Protein AF-A0A967VU27-F1 (afdb_monomer_lite)

Foldseek 3Di:
DEFEPVVCVVVVDDQQDWDWDQQPNDTAIDGHHYYDHDDPVDPADDDRDDDDPPRCVVGDDDDDDDDDDPDPVRLVVVQVVCCVVPVPDDRDDCVVVVVVVVVVVVVVVVVVVVVVVVVVVVVVVVVVVVCVVCVVVLVVVLVVCVVVPDDPVNSVVVVVVVVVVVVVVVVVVVVVVVVVD

pLDDT: mean 91.01, std 4.7, range [55.28, 97.62]

Secondary structure (DSSP, 8-state):
-EEEHHHHHHTTPPTT-EEEEEETTEEEEEE--EEE---TTSSS---SEEPPTTSSTTS----------SSHHHHHHHHHHHHHH-TT------HHHHHHHHHHHHHHHHHHHHHHHHHHHHHHHHHHHHHHHHHHHHHHHHHHHHHTT--HHHHHHHHHHHHHHHHHHHHHHHHHHHHH-

Structure (mmCIF, N/CA/C/O backbone):
data_AF-A0A967VU27-F1
#
_entry.id   AF-A0A967VU27-F1
#
loop_
_atom_site.group_PDB
_atom_site.id
_atom_site.type_symbol
_atom_site.label_atom_id
_atom_site.label_alt_id
_atom_site.label_comp_id
_atom_site.label_asym_id
_atom_site.label_entity_id
_atom_site.label_seq_id
_atom_site.pdbx_PDB_ins_code
_atom_site.Cartn_x
_atom_site.Cartn_y
_atom_site.Cartn_z
_atom_site.occupancy
_atom_site.B_iso_or_equiv
_atom_site.auth_seq_id
_atom_site.auth_comp_id
_atom_site.auth_asym_id
_atom_site.auth_atom_id
_atom_site.pdbx_PDB_model_num
ATOM 1 N N . VAL A 1 1 ? 17.271 15.990 -25.986 1.00 92.38 1 VAL A N 1
ATOM 2 C CA . VAL A 1 1 ? 16.684 14.846 -25.248 1.00 92.38 1 VAL A CA 1
ATOM 3 C C . VAL A 1 1 ? 15.693 15.366 -24.214 1.00 92.38 1 VAL A C 1
ATOM 5 O O . VAL A 1 1 ? 15.917 16.442 -23.669 1.00 92.38 1 VAL A O 1
ATOM 8 N N . SER A 1 2 ? 14.578 14.670 -23.999 1.00 94.06 2 SER A N 1
ATOM 9 C CA . SER A 1 2 ? 13.616 14.968 -22.932 1.00 94.06 2 SER A CA 1
ATOM 10 C C . SER A 1 2 ? 13.888 14.065 -21.730 1.00 94.06 2 SER A C 1
ATOM 12 O O . SER A 1 2 ? 13.889 12.841 -21.879 1.00 94.06 2 SER A O 1
ATOM 14 N N . ALA A 1 3 ? 14.126 14.662 -20.565 1.00 94.75 3 ALA A N 1
ATOM 15 C CA . ALA A 1 3 ? 14.483 13.968 -19.331 1.00 94.75 3 ALA A CA 1
ATOM 16 C C . ALA A 1 3 ? 13.286 13.845 -18.379 1.00 94.75 3 ALA A C 1
ATOM 18 O O . ALA A 1 3 ? 12.440 14.735 -18.317 1.00 94.75 3 ALA A O 1
ATOM 19 N N . ALA A 1 4 ? 13.196 12.734 -17.651 1.00 94.94 4 ALA A N 1
ATOM 20 C CA . ALA A 1 4 ? 12.254 12.582 -16.547 1.00 94.94 4 ALA A CA 1
ATOM 21 C C . ALA A 1 4 ? 12.680 13.462 -15.362 1.00 94.94 4 ALA A C 1
ATOM 23 O O . ALA A 1 4 ? 13.870 13.616 -15.098 1.00 94.94 4 ALA A O 1
ATOM 24 N N . LYS A 1 5 ? 11.716 14.027 -14.640 1.00 93.81 5 LYS A N 1
ATOM 25 C CA . LYS A 1 5 ? 11.982 14.922 -13.512 1.00 93.81 5 LYS A CA 1
ATOM 26 C C . LYS A 1 5 ? 12.838 14.260 -12.433 1.00 93.81 5 LYS A C 1
ATOM 28 O O . LYS A 1 5 ? 13.791 14.880 -11.982 1.00 93.81 5 LYS A O 1
ATOM 33 N N . GLU A 1 6 ? 12.571 12.997 -12.108 1.00 90.62 6 GLU A N 1
ATOM 34 C CA . GLU A 1 6 ? 13.319 12.243 -11.097 1.00 90.62 6 GLU A CA 1
ATOM 35 C C . GLU A 1 6 ? 14.814 12.170 -11.440 1.00 90.62 6 GLU A C 1
ATOM 37 O O . GLU A 1 6 ? 15.661 12.498 -10.616 1.00 90.62 6 GLU A O 1
ATOM 42 N N . ILE A 1 7 ? 15.152 11.829 -12.692 1.00 91.31 7 ILE A N 1
ATOM 43 C CA . ILE A 1 7 ? 16.560 11.737 -13.107 1.00 91.31 7 ILE A CA 1
ATOM 44 C C . ILE A 1 7 ? 17.212 13.120 -13.225 1.00 91.31 7 ILE A C 1
ATOM 46 O O . ILE A 1 7 ? 18.411 13.262 -12.995 1.00 91.31 7 ILE A O 1
ATOM 50 N N . SER A 1 8 ? 16.435 14.145 -13.584 1.00 92.75 8 SER A N 1
ATOM 51 C CA . SER A 1 8 ? 16.920 15.523 -13.623 1.00 92.75 8 SER A CA 1
ATOM 52 C C . SER A 1 8 ? 17.263 16.048 -12.232 1.00 92.75 8 SER A C 1
ATOM 54 O O . SER A 1 8 ? 18.278 16.720 -12.091 1.00 92.75 8 SER A O 1
ATOM 56 N N . GLU A 1 9 ? 16.466 15.728 -11.214 1.00 93.50 9 GLU A N 1
ATOM 57 C CA . GLU A 1 9 ? 16.734 16.117 -9.827 1.00 93.50 9 GLU A CA 1
ATOM 58 C C . GLU A 1 9 ? 17.950 15.368 -9.261 1.00 93.50 9 GLU A C 1
ATOM 60 O O . GLU A 1 9 ? 18.859 16.007 -8.731 1.00 93.50 9 GLU A O 1
ATOM 65 N N . ASP A 1 10 ? 18.037 14.050 -9.469 1.00 92.75 10 ASP A N 1
ATOM 66 C CA . ASP A 1 10 ? 19.160 13.228 -8.990 1.00 92.75 10 ASP A 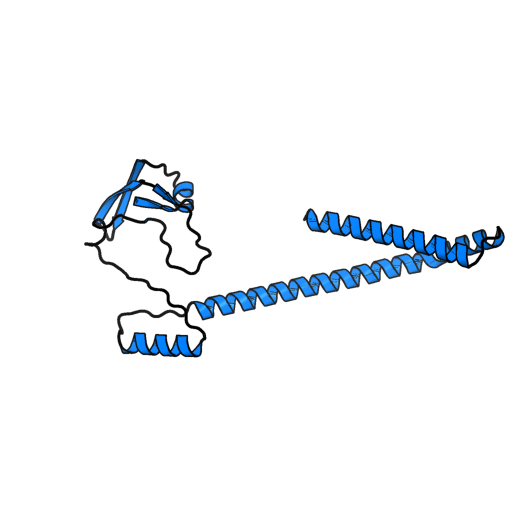CA 1
ATOM 67 C C . ASP A 1 10 ? 20.515 13.670 -9.570 1.00 92.75 10 ASP A C 1
ATOM 69 O O . ASP A 1 10 ? 21.541 13.663 -8.884 1.00 92.75 10 ASP A O 1
ATOM 73 N N . LEU A 1 11 ? 20.526 14.070 -10.845 1.00 91.94 11 LEU A N 1
ATOM 74 C CA . LEU A 1 11 ? 21.727 14.505 -11.560 1.00 91.94 11 LEU A CA 1
ATOM 75 C C . LEU A 1 11 ? 21.916 16.033 -11.567 1.00 91.94 11 LEU A C 1
ATOM 77 O O . LEU A 1 11 ? 22.884 16.510 -12.155 1.00 91.94 11 LEU A O 1
ATOM 81 N N . ASN A 1 12 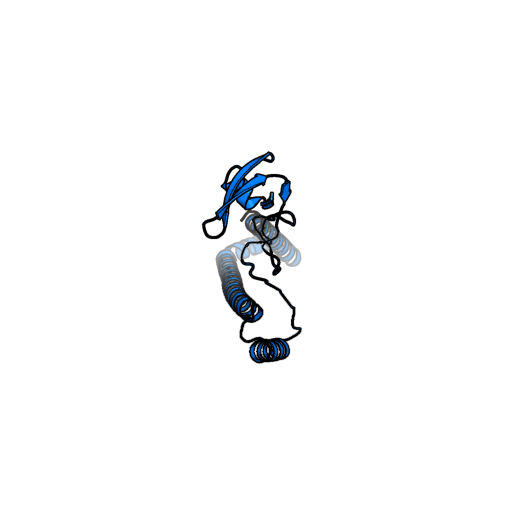? 21.031 16.794 -10.910 1.00 93.56 12 ASN A N 1
ATOM 82 C CA . ASN A 1 12 ? 21.001 18.265 -10.914 1.00 93.56 12 ASN A CA 1
ATOM 83 C C . ASN A 1 12 ? 21.042 18.885 -12.326 1.00 93.56 12 ASN A C 1
ATOM 85 O O . ASN A 1 12 ? 21.754 19.858 -12.569 1.00 93.56 12 ASN A O 1
ATOM 89 N N . LEU A 1 13 ? 20.283 18.312 -13.261 1.00 93.12 13 LEU A N 1
ATOM 90 C CA . LEU A 1 13 ? 20.251 18.732 -14.660 1.00 93.12 13 LEU A CA 1
ATOM 91 C C . LEU A 1 13 ? 19.297 19.902 -14.880 1.00 93.12 13 LEU A C 1
ATOM 93 O O . LEU A 1 13 ? 18.121 19.849 -14.510 1.00 93.12 13 LEU A O 1
ATOM 97 N N . ALA A 1 14 ? 19.783 20.913 -15.587 1.00 93.50 14 ALA A N 1
ATOM 98 C CA . ALA A 1 14 ? 18.994 22.012 -16.108 1.00 93.50 14 ALA A CA 1
ATOM 99 C C . ALA A 1 14 ? 18.702 21.839 -17.607 1.00 93.50 14 ALA A C 1
ATOM 101 O O . ALA A 1 14 ? 19.358 21.099 -18.344 1.00 93.50 14 ALA A O 1
ATOM 102 N N . ILE A 1 15 ? 17.687 22.560 -18.086 1.00 93.88 15 ILE A N 1
ATOM 103 C CA . ILE A 1 15 ? 17.437 22.684 -19.524 1.00 93.88 15 ILE A CA 1
ATOM 104 C C . ILE A 1 15 ? 18.621 23.428 -20.151 1.00 93.88 15 ILE A C 1
ATOM 106 O O . ILE A 1 15 ? 18.981 24.513 -19.700 1.00 93.88 15 ILE A O 1
ATOM 110 N N . GLY A 1 16 ? 19.185 22.863 -21.217 1.00 92.94 16 GLY A N 1
ATOM 111 C CA . GLY A 1 16 ? 20.372 23.379 -21.897 1.00 92.94 16 GLY A CA 1
ATOM 112 C C . GLY A 1 16 ? 21.668 22.645 -21.549 1.00 92.94 16 GLY A C 1
ATOM 113 O O . GLY A 1 16 ? 22.649 22.819 -22.270 1.00 92.94 16 GLY A O 1
ATOM 114 N N . ASP A 1 17 ? 21.668 21.787 -20.528 1.00 95.06 17 ASP A N 1
ATOM 115 C CA . ASP A 1 17 ? 22.850 21.001 -20.174 1.00 95.06 17 ASP A CA 1
ATOM 116 C C . ASP A 1 17 ? 23.175 19.958 -21.247 1.00 95.06 17 ASP A C 1
ATOM 118 O O . ASP A 1 17 ? 22.279 19.368 -21.865 1.00 95.06 17 ASP A O 1
ATOM 122 N N . SER A 1 18 ? 24.472 19.727 -21.464 1.00 93.56 18 SER A N 1
ATOM 123 C CA . SER A 1 18 ? 24.973 18.705 -22.383 1.00 93.56 18 SER A CA 1
ATOM 124 C C . SER A 1 18 ? 25.270 17.411 -21.636 1.00 93.56 18 SER A C 1
ATOM 126 O O . SER A 1 18 ? 25.915 17.416 -20.588 1.00 93.56 18 SER A O 1
ATOM 128 N N . LEU A 1 19 ? 24.814 16.298 -22.198 1.00 93.25 19 LEU A N 1
ATOM 129 C CA . LEU A 1 19 ? 25.021 14.953 -21.686 1.00 93.25 19 LEU A CA 1
ATOM 130 C C . LEU A 1 19 ? 25.616 14.076 -22.781 1.00 93.25 19 LEU A C 1
ATOM 132 O O . LEU A 1 19 ? 25.126 14.064 -23.911 1.00 93.25 19 LEU A O 1
ATOM 136 N N . THR A 1 20 ? 26.629 13.292 -22.429 1.00 93.75 20 THR A N 1
ATOM 137 C CA . THR A 1 20 ? 27.194 12.270 -23.312 1.00 93.75 20 THR A CA 1
ATOM 138 C C . THR A 1 20 ? 26.663 10.908 -22.891 1.00 93.75 20 THR A C 1
ATOM 140 O O . THR A 1 20 ? 26.904 10.450 -21.776 1.00 93.75 20 THR A O 1
ATOM 143 N N . PHE A 1 21 ? 25.932 10.258 -23.788 1.00 91.75 21 PHE A N 1
ATOM 144 C CA . PHE A 1 21 ? 25.400 8.916 -23.597 1.00 91.75 21 PHE A CA 1
ATOM 145 C C . PHE A 1 21 ? 26.328 7.905 -24.245 1.00 91.75 21 PHE A C 1
ATOM 147 O O . PHE A 1 21 ? 26.715 8.078 -25.394 1.00 91.75 21 PHE A O 1
ATOM 154 N N . ASP A 1 22 ? 26.641 6.828 -23.539 1.00 92.00 22 ASP A N 1
ATOM 155 C CA . ASP A 1 22 ? 27.278 5.669 -24.149 1.00 92.00 22 ASP A CA 1
ATOM 156 C C . ASP A 1 22 ? 26.191 4.722 -24.680 1.00 92.00 22 ASP A C 1
ATOM 158 O O . ASP A 1 22 ? 25.444 4.110 -23.910 1.00 92.00 22 ASP A O 1
ATOM 162 N N . VAL A 1 23 ? 26.073 4.627 -26.006 1.00 90.56 23 VAL A N 1
ATOM 163 C CA . VAL A 1 23 ? 25.143 3.721 -26.684 1.00 90.56 23 VAL A CA 1
ATOM 164 C C . VAL A 1 23 ? 25.943 2.577 -27.301 1.00 90.56 23 VAL A C 1
ATOM 166 O O . VAL A 1 23 ? 26.363 2.637 -28.454 1.00 90.56 23 VAL A O 1
ATOM 169 N N . GLN A 1 24 ? 26.154 1.519 -26.513 1.00 86.31 24 GLN A N 1
ATOM 170 C CA . GLN A 1 24 ? 26.926 0.328 -26.907 1.00 86.31 24 GLN A CA 1
ATOM 171 C C . GLN A 1 24 ? 28.353 0.636 -27.401 1.00 86.31 24 GLN A C 1
ATOM 173 O O . GLN A 1 24 ? 28.822 0.075 -28.390 1.00 86.31 24 GLN A O 1
ATOM 178 N N . GLY A 1 25 ? 29.052 1.530 -26.709 1.00 86.69 25 GLY A N 1
ATOM 179 C CA . GLY A 1 25 ? 30.415 1.968 -27.002 1.00 86.69 25 GLY A CA 1
ATOM 180 C C . GLY A 1 25 ? 30.497 3.179 -27.931 1.00 86.69 25 GLY A C 1
ATOM 181 O O . GLY A 1 25 ? 31.598 3.669 -28.184 1.00 86.69 25 GLY A O 1
ATOM 182 N N . VAL A 1 26 ? 29.367 3.672 -28.450 1.00 89.50 26 VAL A N 1
ATOM 183 C CA . VAL A 1 26 ? 29.319 4.878 -29.283 1.00 89.50 26 VAL A CA 1
ATOM 184 C C . VAL A 1 26 ? 28.862 6.061 -28.427 1.00 89.50 26 VAL A C 1
ATOM 186 O O . VAL A 1 26 ? 27.719 6.054 -27.959 1.00 89.50 26 VAL A O 1
ATOM 189 N N . PRO A 1 27 ? 29.709 7.088 -28.222 1.00 92.06 27 PRO A N 1
ATOM 190 C CA . PRO A 1 27 ? 29.303 8.287 -27.507 1.00 92.06 27 PRO A CA 1
ATOM 191 C C . PRO A 1 27 ? 28.316 9.100 -28.354 1.00 92.06 27 PRO A C 1
ATOM 193 O O . PRO A 1 27 ? 28.591 9.447 -29.503 1.00 92.06 27 PRO A O 1
ATOM 196 N N . VAL A 1 28 ? 27.169 9.426 -27.768 1.00 91.69 28 VAL A N 1
ATOM 197 C CA . VAL A 1 28 ? 26.112 10.250 -28.353 1.00 91.69 28 VAL A CA 1
ATOM 198 C C . VAL A 1 28 ? 25.918 11.467 -27.460 1.00 91.69 28 VAL A C 1
ATOM 200 O O . VAL A 1 28 ? 25.425 11.353 -26.339 1.00 91.69 28 VAL A O 1
ATOM 203 N N . GLU A 1 29 ? 26.303 12.642 -27.944 1.00 92.88 29 GLU A N 1
ATOM 204 C CA . GLU A 1 29 ? 26.036 13.896 -27.240 1.00 92.88 29 GLU A CA 1
ATOM 205 C C . GLU A 1 29 ? 24.591 14.347 -27.461 1.00 92.88 29 GLU A C 1
ATOM 207 O O . GLU A 1 29 ? 24.079 14.354 -28.583 1.00 92.88 29 GLU A O 1
ATOM 212 N N . ALA A 1 30 ? 23.919 14.744 -26.383 1.00 92.94 30 ALA A N 1
ATOM 213 C CA . ALA A 1 30 ? 22.584 15.308 -26.447 1.00 92.94 30 ALA A CA 1
ATOM 214 C C . ALA A 1 30 ? 22.377 16.399 -25.400 1.00 92.94 30 ALA A C 1
ATOM 216 O O . ALA A 1 30 ? 22.801 16.292 -24.254 1.00 92.94 30 ALA A O 1
ATOM 217 N N . ILE A 1 31 ? 21.637 17.428 -25.802 1.00 94.62 31 ILE A N 1
ATOM 218 C CA . ILE A 1 31 ? 21.283 18.560 -24.945 1.00 94.62 31 ILE A CA 1
ATOM 219 C C . ILE A 1 31 ? 19.912 18.315 -24.313 1.00 94.62 31 ILE A C 1
ATOM 221 O O . ILE A 1 31 ? 18.977 17.873 -25.000 1.00 94.62 31 ILE A O 1
ATOM 225 N N . VAL A 1 32 ? 19.767 18.605 -23.021 1.00 95.69 32 VAL A N 1
ATOM 226 C CA . VAL A 1 32 ? 18.487 18.543 -22.302 1.00 95.69 32 VAL A CA 1
ATOM 227 C C . VAL A 1 32 ? 17.561 19.637 -22.837 1.00 95.69 32 VAL A C 1
ATOM 229 O O . VAL A 1 32 ? 17.780 20.822 -22.615 1.00 95.69 32 VAL A O 1
ATOM 232 N N . GLY A 1 33 ? 16.525 19.242 -23.578 1.00 94.31 33 GLY A N 1
ATOM 233 C CA . GLY A 1 33 ? 15.585 20.170 -24.221 1.00 94.31 33 GLY A CA 1
ATOM 234 C C . GLY A 1 33 ? 14.284 20.365 -23.445 1.00 94.31 33 GLY A C 1
ATOM 235 O O . GLY A 1 33 ? 13.635 21.397 -23.577 1.00 94.31 33 GLY A O 1
ATOM 236 N N . SER A 1 34 ? 13.889 19.380 -22.639 1.00 94.94 34 SER A N 1
ATOM 237 C CA . SER A 1 34 ? 12.721 19.477 -21.766 1.00 94.94 34 SER A CA 1
ATOM 238 C C . SER A 1 34 ? 12.834 18.518 -20.589 1.00 94.94 34 SER A C 1
ATOM 240 O O . SER A 1 34 ? 13.465 17.464 -20.697 1.00 94.94 34 SER A O 1
ATOM 242 N N .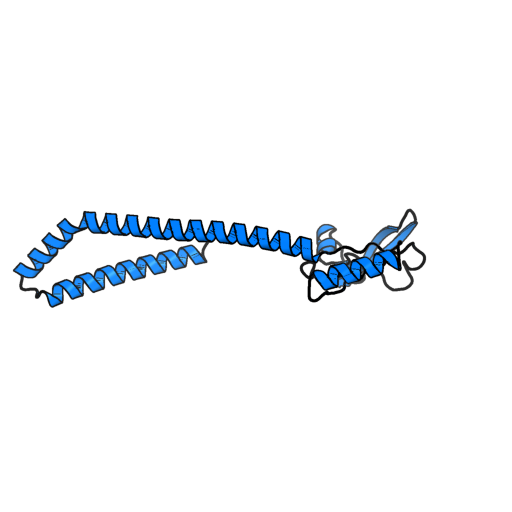 ILE A 1 35 ? 12.179 18.879 -19.489 1.00 95.06 35 ILE A N 1
ATOM 243 C CA . ILE A 1 35 ? 11.983 18.021 -18.321 1.00 95.06 35 ILE A CA 1
ATOM 244 C C . ILE A 1 35 ? 10.492 17.688 -18.250 1.00 95.06 35 ILE A C 1
ATOM 246 O O . ILE A 1 35 ? 9.652 18.577 -18.408 1.00 95.06 35 ILE A O 1
ATOM 250 N N . ARG A 1 36 ? 10.157 16.412 -18.057 1.00 94.19 36 ARG A N 1
ATOM 251 C CA . ARG A 1 36 ? 8.775 15.920 -17.969 1.00 94.19 36 ARG A CA 1
ATOM 252 C C . ARG A 1 36 ? 8.551 15.139 -16.685 1.00 94.19 36 ARG A C 1
ATOM 254 O O . ARG A 1 36 ? 9.424 14.400 -16.243 1.00 94.19 36 ARG A O 1
ATOM 261 N N . GLU A 1 37 ? 7.352 15.247 -16.136 1.00 92.12 37 GLU A N 1
ATOM 262 C CA . GLU A 1 37 ? 6.905 14.363 -15.062 1.00 92.12 37 GLU A CA 1
ATOM 263 C C . GLU A 1 37 ? 6.451 13.028 -15.653 1.00 92.12 37 GLU A C 1
ATOM 265 O O . GLU A 1 37 ? 5.787 12.984 -16.695 1.00 92.12 37 GLU A O 1
ATOM 270 N N . VAL A 1 38 ? 6.857 11.931 -15.017 1.00 90.62 38 VAL A N 1
ATOM 271 C CA . VAL A 1 38 ? 6.632 10.580 -15.526 1.00 90.62 38 VAL A CA 1
ATOM 272 C C . VAL A 1 38 ? 6.001 9.742 -14.436 1.00 90.62 38 VAL A C 1
ATOM 274 O O . VAL A 1 38 ? 6.602 9.462 -13.409 1.00 90.62 38 VAL A O 1
ATOM 277 N N . ASP A 1 39 ? 4.776 9.300 -14.683 1.00 87.06 39 ASP A N 1
ATOM 278 C CA . ASP A 1 39 ? 4.068 8.430 -13.757 1.00 87.06 39 ASP A CA 1
ATOM 279 C C . ASP A 1 39 ? 4.535 6.975 -13.936 1.00 87.06 39 ASP A C 1
ATOM 281 O O . ASP A 1 39 ? 4.007 6.224 -14.765 1.00 87.06 39 ASP A O 1
ATOM 285 N N . PHE A 1 40 ? 5.546 6.584 -13.157 1.00 80.94 40 PHE A N 1
ATOM 286 C CA . PHE A 1 40 ? 6.051 5.207 -13.091 1.00 80.94 40 PHE A CA 1
ATOM 287 C C . PHE A 1 40 ? 5.118 4.249 -12.334 1.00 80.94 40 PHE A C 1
ATOM 289 O O . PHE A 1 40 ? 5.372 3.045 -12.323 1.00 80.94 40 PHE A O 1
ATOM 296 N N . GLN A 1 41 ? 4.033 4.743 -11.726 1.00 81.62 41 GLN A N 1
ATOM 297 C CA . GLN A 1 41 ? 3.029 3.891 -11.083 1.00 81.62 41 GLN A CA 1
ATOM 298 C C . GLN A 1 41 ? 2.087 3.264 -12.117 1.00 81.62 41 GLN A C 1
ATOM 300 O O . GLN A 1 41 ? 1.489 2.213 -11.873 1.00 81.62 41 GLN A O 1
ATOM 305 N N . ARG A 1 42 ? 1.962 3.872 -13.303 1.00 83.06 42 ARG A N 1
ATOM 306 C CA . ARG A 1 42 ? 1.209 3.290 -14.417 1.00 83.06 42 ARG A CA 1
ATOM 307 C C . ARG A 1 42 ? 1.985 2.155 -15.063 1.00 83.06 42 ARG A C 1
ATOM 309 O O . ARG A 1 42 ? 3.124 2.318 -15.491 1.00 83.06 42 ARG A O 1
ATOM 316 N N . VAL A 1 43 ? 1.303 1.024 -15.239 1.00 76.81 43 VAL A N 1
ATOM 317 C CA . VAL A 1 43 ? 1.813 -0.150 -15.962 1.00 76.81 43 VAL A CA 1
ATOM 318 C C . VAL A 1 43 ? 1.777 0.113 -17.472 1.00 76.81 43 VAL A C 1
ATOM 320 O O . VAL A 1 43 ? 0.941 -0.409 -18.208 1.00 76.81 43 VAL A O 1
ATOM 323 N N . GLN A 1 44 ? 2.674 0.978 -17.929 1.00 81.31 44 GLN A N 1
ATOM 324 C CA . GLN A 1 44 ? 2.907 1.306 -19.330 1.00 81.31 44 GLN A CA 1
ATOM 325 C C . GLN A 1 44 ? 4.412 1.521 -19.554 1.00 81.31 44 GLN A C 1
ATOM 327 O O . GLN A 1 44 ? 5.119 1.870 -18.605 1.00 81.31 44 GLN A O 1
ATOM 332 N N . PRO A 1 45 ? 4.931 1.332 -20.780 1.00 82.94 45 PRO A N 1
ATOM 333 C CA . PRO A 1 45 ? 6.323 1.641 -21.072 1.00 82.94 45 PRO A CA 1
ATOM 334 C C . PRO A 1 45 ? 6.590 3.131 -20.852 1.00 82.94 45 PRO A C 1
ATOM 336 O O . PRO A 1 45 ? 6.053 3.982 -21.558 1.00 82.94 45 PRO A O 1
ATOM 339 N N . ASN A 1 46 ? 7.429 3.432 -19.870 1.00 87.69 46 ASN A N 1
ATOM 340 C CA . ASN A 1 46 ? 7.937 4.765 -19.600 1.00 87.69 46 ASN A CA 1
ATOM 341 C C . ASN A 1 46 ? 9.467 4.707 -19.676 1.00 87.69 46 ASN A C 1
ATOM 343 O O . ASN A 1 46 ? 10.082 3.744 -19.223 1.00 87.69 46 ASN A O 1
ATOM 347 N N . PHE A 1 47 ? 10.083 5.741 -20.238 1.00 89.06 47 PHE A N 1
ATOM 348 C CA . PHE A 1 47 ? 11.539 5.866 -20.333 1.00 89.06 47 PHE A CA 1
ATOM 349 C C . PHE A 1 47 ? 12.003 7.010 -19.432 1.00 89.06 47 PHE A C 1
ATOM 351 O O . PHE A 1 47 ? 11.208 7.905 -19.154 1.00 89.06 47 PHE A O 1
ATOM 358 N N . PHE A 1 48 ? 13.261 7.024 -18.985 1.00 90.44 48 PHE A N 1
ATOM 359 C CA . PHE A 1 48 ? 13.833 8.182 -18.276 1.00 90.44 48 PHE A CA 1
ATOM 360 C C . PHE A 1 48 ? 14.278 9.268 -19.257 1.00 90.44 48 PHE A C 1
ATOM 362 O O . PHE A 1 48 ? 13.941 10.434 -19.089 1.00 90.44 48 PHE A O 1
ATOM 369 N N . MET A 1 49 ? 14.940 8.872 -20.343 1.00 91.94 49 MET A N 1
ATOM 370 C CA . MET A 1 49 ? 15.403 9.772 -21.397 1.00 91.94 49 MET A CA 1
ATOM 371 C C . MET A 1 49 ? 14.699 9.437 -22.707 1.00 91.94 49 MET A C 1
ATOM 373 O O . MET A 1 49 ? 14.635 8.275 -23.100 1.00 91.94 49 MET A O 1
ATOM 377 N N . LEU A 1 50 ? 14.166 10.455 -23.380 1.00 93.00 50 LEU A N 1
ATOM 378 C CA . LEU A 1 50 ? 13.480 10.317 -24.661 1.00 93.00 50 LEU A CA 1
ATOM 379 C C . LEU A 1 50 ? 14.182 11.167 -25.722 1.00 93.00 50 LEU A C 1
ATOM 381 O O . LEU A 1 50 ? 14.283 12.392 -25.602 1.00 93.00 50 LEU A O 1
ATOM 385 N N . PHE A 1 51 ? 14.685 10.510 -26.759 1.00 93.31 51 PHE A N 1
ATOM 386 C CA . PHE A 1 51 ? 15.385 11.159 -27.861 1.00 93.31 51 PHE A CA 1
ATOM 387 C C . PHE A 1 51 ? 14.408 11.517 -28.985 1.00 93.31 51 PHE A C 1
ATOM 389 O O . PHE A 1 51 ? 13.420 10.808 -29.182 1.00 93.31 51 PHE A O 1
ATOM 396 N N . PRO A 1 52 ? 14.651 12.622 -29.713 1.00 91.25 52 PRO A N 1
ATOM 397 C CA . PRO A 1 52 ? 13.922 12.889 -30.943 1.00 91.25 52 PRO A CA 1
ATOM 398 C C . PRO A 1 52 ? 14.258 11.828 -31.995 1.00 91.25 52 PRO A C 1
ATOM 400 O O . PRO A 1 52 ? 15.305 11.179 -31.932 1.00 91.25 52 PRO A O 1
ATOM 403 N N . THR A 1 53 ? 13.378 11.687 -32.983 1.00 89.19 53 THR A N 1
ATOM 404 C CA . THR A 1 53 ? 13.602 10.771 -34.102 1.00 89.19 53 THR A CA 1
ATOM 405 C C . THR A 1 53 ? 14.842 11.169 -34.905 1.00 89.19 53 THR A C 1
ATOM 407 O O . THR A 1 53 ? 15.036 12.349 -35.196 1.00 89.19 53 THR A O 1
ATOM 410 N N . GLY A 1 54 ? 15.641 10.190 -35.306 1.00 86.94 54 GLY A N 1
ATOM 411 C CA . GLY A 1 54 ? 16.855 10.303 -36.117 1.00 86.94 54 GLY A CA 1
ATOM 412 C C . GLY A 1 54 ? 18.171 10.137 -35.346 1.00 86.94 54 GLY A C 1
ATOM 413 O O . GLY A 1 54 ? 19.222 10.075 -35.978 1.00 86.94 54 GLY A O 1
ATOM 414 N N . VAL A 1 55 ? 18.141 10.075 -34.009 1.00 88.38 55 VAL A N 1
ATOM 415 C CA . VAL A 1 55 ? 19.353 10.009 -33.168 1.00 88.38 55 VAL A CA 1
ATOM 416 C C . VAL A 1 55 ? 19.747 8.575 -32.805 1.00 88.38 55 VAL A C 1
ATOM 418 O O . VAL A 1 55 ? 20.931 8.250 -32.806 1.00 88.38 55 VAL A O 1
ATOM 421 N N . LEU A 1 56 ? 18.778 7.711 -32.489 1.00 89.12 56 LEU A N 1
ATOM 422 C CA . LEU A 1 56 ? 19.024 6.358 -31.957 1.00 89.12 56 LEU A CA 1
ATOM 423 C C . LEU A 1 56 ? 18.574 5.237 -32.906 1.00 89.12 56 LEU A C 1
ATOM 425 O O . LEU A 1 56 ? 18.722 4.060 -32.598 1.00 89.12 56 LEU A O 1
ATOM 429 N N . GLU A 1 57 ? 18.011 5.579 -34.057 1.00 89.62 57 GLU A N 1
ATOM 430 C CA . GLU A 1 57 ? 17.524 4.656 -35.083 1.00 89.62 57 GLU A CA 1
ATOM 431 C C . GLU A 1 57 ? 18.619 3.796 -35.716 1.00 89.62 57 GLU A C 1
ATOM 433 O O . GLU A 1 57 ? 18.341 2.633 -36.003 1.00 89.62 57 GLU A O 1
ATOM 438 N N . PRO A 1 58 ? 19.857 4.293 -35.910 1.00 86.88 58 PRO A N 1
ATOM 439 C CA . PRO A 1 58 ? 20.951 3.447 -36.378 1.00 86.88 58 PRO A CA 1
ATOM 440 C C . PRO A 1 58 ? 21.469 2.463 -35.316 1.00 86.88 58 PRO A C 1
ATOM 442 O O . PRO A 1 58 ? 22.165 1.510 -35.664 1.00 86.88 58 PRO A O 1
ATOM 445 N N . ALA A 1 59 ? 21.180 2.694 -34.030 1.00 87.94 59 ALA A N 1
ATOM 446 C CA . ALA A 1 59 ? 21.637 1.833 -32.944 1.00 87.94 59 ALA A CA 1
ATOM 447 C C . ALA A 1 59 ? 20.743 0.583 -32.812 1.00 87.94 59 ALA A C 1
ATOM 449 O O . ALA A 1 59 ? 19.566 0.633 -33.170 1.00 87.94 59 ALA A O 1
ATOM 450 N N . PRO A 1 60 ? 21.243 -0.546 -32.274 1.00 86.50 60 PRO A N 1
ATOM 451 C CA . PRO A 1 60 ? 20.407 -1.722 -32.044 1.00 86.50 60 PRO A CA 1
ATOM 452 C C . PRO A 1 60 ? 19.246 -1.410 -31.089 1.00 86.50 60 PRO A C 1
ATOM 454 O O . PRO A 1 60 ? 19.462 -0.923 -29.978 1.00 86.50 60 PRO A O 1
ATOM 457 N N . GLN A 1 61 ? 18.018 -1.714 -31.516 1.00 87.06 61 GLN A N 1
ATOM 458 C CA . GLN A 1 61 ? 16.794 -1.380 -30.783 1.00 87.06 61 GLN A CA 1
ATOM 459 C C . GLN A 1 61 ? 16.119 -2.624 -30.206 1.00 87.06 61 GLN A C 1
ATOM 461 O O . GLN A 1 61 ? 16.055 -3.674 -30.847 1.00 87.06 61 GLN A O 1
ATOM 466 N N . ILE A 1 62 ? 15.558 -2.479 -29.005 1.00 87.56 62 ILE A N 1
ATOM 467 C CA . ILE A 1 62 ? 14.650 -3.457 -28.402 1.00 87.56 62 ILE A CA 1
ATOM 468 C C . ILE A 1 62 ? 13.263 -2.827 -28.367 1.00 87.56 62 ILE A C 1
ATOM 470 O O . ILE A 1 62 ? 13.068 -1.770 -27.768 1.00 87.56 62 ILE A O 1
ATOM 474 N N . TYR A 1 63 ? 12.293 -3.486 -28.994 1.00 88.38 63 TYR A N 1
ATOM 475 C CA . TYR A 1 63 ? 10.902 -3.050 -28.958 1.00 88.38 63 TYR A CA 1
ATOM 476 C C . TYR A 1 63 ? 10.183 -3.707 -27.787 1.00 88.38 63 TYR A C 1
ATOM 478 O O . TYR A 1 63 ? 10.248 -4.922 -27.601 1.00 88.38 63 TYR A O 1
ATOM 486 N N . VAL A 1 64 ? 9.464 -2.896 -27.019 1.00 88.75 64 VAL A N 1
ATOM 487 C CA . VAL A 1 64 ? 8.628 -3.351 -25.909 1.00 88.75 64 VAL A CA 1
ATOM 488 C C . VAL A 1 64 ? 7.203 -2.907 -26.186 1.00 88.75 64 VAL A C 1
ATOM 490 O O . VAL A 1 64 ? 6.957 -1.753 -26.531 1.00 88.75 64 VAL A O 1
ATOM 493 N N . THR A 1 65 ? 6.259 -3.827 -26.032 1.00 88.56 65 THR A N 1
ATOM 494 C CA . THR A 1 65 ? 4.832 -3.534 -26.134 1.00 88.56 65 THR A CA 1
ATOM 495 C C . THR A 1 65 ? 4.104 -4.136 -24.949 1.00 88.56 65 THR A C 1
ATOM 497 O O . THR A 1 65 ? 4.498 -5.179 -24.426 1.00 88.56 65 THR A O 1
ATOM 500 N N . VAL A 1 66 ? 3.045 -3.464 -24.519 1.00 88.56 66 VAL A N 1
ATOM 501 C CA . VAL A 1 66 ? 2.179 -3.928 -23.440 1.00 88.56 66 VAL A CA 1
ATOM 502 C C . VAL A 1 66 ? 0.791 -4.105 -24.021 1.00 88.56 66 VAL A C 1
ATOM 504 O O . VAL A 1 66 ? 0.253 -3.213 -24.676 1.00 88.56 66 VAL A O 1
ATOM 507 N N . SER A 1 67 ? 0.204 -5.268 -23.770 1.00 87.94 67 SER A N 1
ATOM 508 C CA . SER A 1 67 ? -1.187 -5.547 -24.098 1.00 87.94 67 SER A CA 1
ATOM 509 C C . SER A 1 67 ? -1.921 -5.950 -22.830 1.00 87.94 67 SER A C 1
ATOM 511 O O . SER A 1 67 ? -1.337 -6.528 -21.914 1.00 87.94 67 SER A O 1
ATOM 513 N N . ARG A 1 68 ? -3.206 -5.616 -22.765 1.00 86.44 68 ARG A N 1
ATOM 514 C CA . ARG A 1 68 ? -4.068 -6.000 -21.654 1.00 86.44 68 ARG A CA 1
ATOM 515 C C . ARG A 1 68 ? -4.910 -7.189 -22.081 1.00 86.44 68 ARG A C 1
ATOM 517 O O . ARG A 1 68 ? -5.728 -7.063 -22.990 1.00 86.44 68 ARG A O 1
ATOM 524 N N . ALA A 1 69 ? -4.731 -8.309 -21.394 1.00 87.31 69 ALA A N 1
ATOM 525 C CA . ALA A 1 69 ? -5.629 -9.447 -21.492 1.00 87.31 69 ALA A CA 1
ATOM 526 C C . ALA A 1 69 ? -6.775 -9.295 -20.474 1.00 87.31 69 ALA A C 1
ATOM 528 O O . ALA A 1 69 ? -6.549 -8.794 -19.371 1.00 87.31 69 ALA A O 1
ATOM 529 N N . PRO A 1 70 ? -8.006 -9.709 -20.815 1.00 85.44 70 PRO A N 1
ATOM 530 C CA . PRO A 1 70 ? -9.145 -9.629 -19.901 1.00 85.44 70 PRO A CA 1
ATOM 531 C C . PRO A 1 70 ? -9.095 -10.686 -18.788 1.00 85.44 70 PRO A C 1
ATOM 533 O O . PRO A 1 70 ? -9.682 -10.481 -17.732 1.00 85.44 70 PRO A O 1
ATOM 536 N N . ASN A 1 71 ? -8.420 -11.817 -19.014 1.00 87.00 71 ASN A N 1
ATOM 537 C CA . ASN A 1 71 ? -8.252 -12.878 -18.026 1.00 87.00 71 ASN A CA 1
ATOM 538 C C . ASN A 1 71 ? -6.935 -13.649 -18.246 1.00 87.00 71 ASN A C 1
ATOM 540 O O . ASN A 1 71 ? -6.265 -13.505 -19.275 1.00 87.00 71 ASN A O 1
ATOM 544 N N . GLN A 1 72 ? -6.580 -14.480 -17.263 1.00 85.75 72 GLN A N 1
ATOM 545 C CA . GLN A 1 72 ? -5.327 -15.238 -17.241 1.00 85.75 72 GLN A CA 1
ATOM 546 C C . GLN A 1 72 ? -5.248 -16.314 -18.338 1.00 85.75 72 GLN A C 1
ATOM 548 O O . GLN A 1 72 ? -4.162 -16.592 -18.847 1.00 85.75 72 GLN A O 1
ATOM 553 N N . GLU A 1 73 ? -6.382 -16.902 -18.724 1.00 88.38 73 GLU A N 1
ATOM 554 C CA . GLU A 1 73 ? -6.462 -17.935 -19.767 1.00 88.38 73 GLU A CA 1
ATOM 555 C C . GLU A 1 73 ? -6.160 -17.361 -21.156 1.00 88.38 73 GLU A C 1
ATOM 557 O O . GLU A 1 73 ? -5.379 -17.930 -21.924 1.00 88.38 73 GLU A O 1
ATOM 562 N N . ILE A 1 74 ? -6.729 -16.193 -21.461 1.00 89.19 74 ILE A N 1
ATOM 563 C CA . ILE A 1 74 ? -6.471 -15.463 -22.702 1.00 89.19 74 ILE A CA 1
ATOM 564 C C . ILE A 1 74 ? -5.028 -14.957 -22.712 1.00 89.19 74 ILE A C 1
ATOM 566 O O . ILE A 1 74 ? -4.362 -15.103 -23.734 1.00 89.19 74 ILE A O 1
ATOM 570 N N . SER A 1 75 ? -4.514 -14.444 -21.584 1.00 89.12 75 SER A N 1
ATOM 571 C CA . SER A 1 75 ? -3.098 -14.057 -21.450 1.00 89.12 75 SER A CA 1
ATOM 572 C C . SER A 1 75 ? -2.165 -15.217 -21.818 1.00 89.12 75 SER A C 1
ATOM 574 O O . SER A 1 75 ? -1.311 -15.077 -22.694 1.00 89.12 75 SER A O 1
ATOM 576 N N . ALA A 1 76 ? -2.391 -16.399 -21.233 1.00 89.56 76 ALA A N 1
ATOM 577 C CA . ALA A 1 76 ? -1.589 -17.592 -21.497 1.00 89.56 76 ALA A CA 1
ATOM 578 C C . ALA A 1 76 ? -1.695 -18.063 -22.958 1.00 89.56 76 ALA A C 1
ATOM 580 O O . ALA A 1 76 ? -0.683 -18.399 -23.574 1.00 89.56 76 ALA A O 1
ATOM 581 N N . SER A 1 77 ? -2.901 -18.039 -23.533 1.00 90.88 77 SER A N 1
ATOM 582 C CA . SER A 1 77 ? -3.134 -18.426 -24.931 1.00 90.88 77 SER A CA 1
ATOM 583 C C . SER A 1 77 ? -2.417 -17.487 -25.908 1.00 90.88 77 SER A C 1
ATOM 585 O O . SER A 1 77 ? -1.784 -17.939 -26.863 1.00 90.88 77 SER A O 1
ATOM 587 N N . VAL A 1 78 ? -2.466 -16.175 -25.651 1.00 89.50 78 VAL A N 1
ATOM 588 C CA . VAL A 1 78 ? -1.752 -15.165 -26.445 1.00 89.50 78 VAL A CA 1
ATOM 589 C C . VAL A 1 78 ? -0.243 -15.336 -26.295 1.00 89.50 78 VAL A C 1
ATOM 591 O O . VAL A 1 78 ? 0.464 -15.353 -27.299 1.00 89.50 78 VAL A O 1
ATOM 594 N N . GLN A 1 79 ? 0.255 -15.522 -25.071 1.00 90.81 79 GLN A N 1
ATOM 595 C CA . GLN A 1 79 ? 1.674 -15.757 -24.807 1.00 90.81 79 GLN A CA 1
ATOM 596 C C . GLN A 1 79 ? 2.186 -16.980 -25.580 1.00 90.81 79 GLN A C 1
ATOM 598 O O . GLN A 1 79 ? 3.210 -16.901 -26.258 1.00 90.81 79 GLN A O 1
ATOM 603 N N . GLN A 1 80 ? 1.442 -18.089 -25.543 1.00 90.94 80 GLN A N 1
ATOM 604 C CA . GLN A 1 80 ? 1.778 -19.307 -26.274 1.00 90.94 80 GLN A CA 1
ATOM 605 C C . GLN A 1 80 ? 1.794 -19.076 -27.792 1.00 90.94 80 GLN A C 1
ATOM 607 O O . GLN A 1 80 ? 2.743 -19.489 -28.460 1.00 90.94 80 GLN A O 1
ATOM 612 N N . ALA A 1 81 ? 0.789 -18.385 -28.337 1.00 92.06 81 ALA A N 1
ATOM 613 C CA . ALA A 1 81 ? 0.722 -18.069 -29.762 1.00 92.06 81 ALA A CA 1
ATOM 614 C C . ALA A 1 81 ? 1.881 -17.163 -30.219 1.00 92.06 81 ALA A C 1
ATOM 616 O O . ALA A 1 81 ? 2.438 -17.372 -31.299 1.00 92.06 81 ALA A O 1
ATOM 617 N N . VAL A 1 82 ? 2.274 -16.184 -29.395 1.00 91.88 82 VAL A N 1
ATOM 618 C CA . VAL A 1 82 ? 3.402 -15.283 -29.677 1.00 91.88 82 VAL A CA 1
ATOM 619 C C . VAL A 1 82 ? 4.716 -16.053 -29.697 1.00 91.88 82 VAL A C 1
ATOM 621 O O . VAL A 1 82 ? 5.444 -15.945 -30.676 1.00 91.88 82 VAL A O 1
ATOM 624 N N . VAL A 1 83 ? 4.996 -16.873 -28.682 1.00 91.06 83 VAL A N 1
ATOM 625 C CA . VAL A 1 83 ? 6.251 -17.642 -28.607 1.00 91.06 83 VAL A CA 1
ATOM 626 C C . VAL A 1 83 ? 6.356 -18.665 -29.744 1.00 91.06 83 VAL A C 1
ATOM 628 O O . VAL A 1 83 ? 7.434 -18.845 -30.306 1.00 91.06 83 VAL A O 1
ATOM 631 N N . GLN A 1 84 ? 5.246 -19.305 -30.134 1.00 92.69 84 GLN A N 1
ATOM 632 C CA . GLN A 1 84 ? 5.235 -20.249 -31.260 1.00 92.69 84 GLN A CA 1
ATOM 633 C C . GLN A 1 84 ? 5.490 -19.568 -32.608 1.00 92.69 84 GLN A C 1
ATOM 635 O O . GLN A 1 84 ? 6.214 -20.106 -33.442 1.00 92.69 84 GLN A O 1
ATOM 640 N N . LYS A 1 85 ? 4.880 -18.399 -32.840 1.00 94.88 85 LYS A N 1
ATOM 641 C CA . LYS A 1 85 ? 4.984 -17.689 -34.122 1.00 94.88 85 LYS A CA 1
ATOM 642 C C . LYS A 1 85 ? 6.248 -16.833 -34.227 1.00 94.88 85 LYS A C 1
ATOM 644 O O . LYS A 1 85 ? 6.762 -16.647 -35.327 1.00 94.88 85 LYS A O 1
ATOM 649 N N . TYR A 1 86 ? 6.742 -16.331 -33.099 1.00 92.75 86 TYR A N 1
ATOM 650 C CA . TYR A 1 86 ? 7.892 -15.436 -32.996 1.00 92.75 86 TYR A CA 1
ATOM 651 C C . TYR A 1 86 ? 8.823 -15.884 -31.855 1.00 92.75 86 TYR A C 1
ATOM 653 O O . TYR A 1 86 ? 8.801 -15.305 -30.769 1.00 92.75 86 TYR A O 1
ATOM 661 N N . PRO A 1 87 ? 9.686 -16.891 -32.086 1.00 87.44 87 PRO A N 1
ATOM 662 C CA . PRO A 1 87 ? 10.590 -17.419 -31.057 1.00 87.44 87 PRO A CA 1
ATOM 663 C C . PRO A 1 87 ? 11.619 -16.403 -30.537 1.00 87.44 87 PRO A C 1
ATOM 665 O O . PRO A 1 87 ? 12.217 -16.601 -29.485 1.00 87.44 87 PRO A O 1
ATOM 668 N N . ASN A 1 88 ? 11.842 -15.316 -31.279 1.00 89.44 88 ASN A N 1
ATOM 669 C CA . ASN A 1 88 ? 12.716 -14.205 -30.909 1.00 89.44 88 ASN A CA 1
ATOM 670 C C . ASN A 1 88 ? 12.029 -13.146 -30.024 1.00 89.44 88 ASN A C 1
ATOM 672 O O . ASN A 1 88 ? 12.672 -12.168 -29.649 1.00 89.44 88 ASN A O 1
ATOM 676 N N . VAL A 1 89 ? 10.738 -13.304 -29.713 1.00 90.62 89 VAL A N 1
ATOM 677 C CA . VAL A 1 89 ? 9.976 -12.377 -28.870 1.00 90.62 89 VAL A CA 1
ATOM 678 C C . VAL A 1 89 ? 9.817 -12.969 -27.473 1.00 90.62 89 VAL A C 1
ATOM 680 O O . VAL A 1 89 ? 9.237 -14.038 -27.294 1.00 90.62 89 VAL A O 1
ATOM 683 N N . SER A 1 90 ? 10.299 -12.242 -26.464 1.00 89.19 90 SER A N 1
ATOM 684 C CA . SER A 1 90 ? 10.054 -12.581 -25.062 1.00 89.19 90 SER A CA 1
ATOM 685 C C . SER A 1 90 ? 8.679 -12.070 -24.643 1.00 89.19 90 SER A C 1
ATOM 687 O O . SER A 1 90 ? 8.429 -10.864 -24.646 1.00 89.19 90 SER A O 1
ATOM 689 N N . ALA A 1 91 ? 7.777 -12.984 -24.293 1.00 88.94 91 ALA A N 1
ATOM 690 C CA . ALA A 1 91 ? 6.450 -12.653 -23.794 1.00 88.94 91 ALA A CA 1
ATOM 691 C C . ALA A 1 91 ? 6.401 -12.884 -22.277 1.00 88.94 91 ALA A C 1
ATOM 693 O O . ALA A 1 91 ? 6.598 -14.009 -21.814 1.00 88.94 91 ALA A O 1
ATOM 694 N N . ILE A 1 92 ? 6.147 -11.821 -21.510 1.00 87.69 92 ILE A N 1
ATOM 695 C CA . ILE A 1 92 ? 6.172 -11.819 -20.040 1.00 87.69 92 ILE A CA 1
ATOM 696 C C . ILE A 1 92 ? 4.785 -11.446 -19.513 1.00 87.69 92 ILE A C 1
ATOM 698 O O . ILE A 1 92 ? 4.232 -10.414 -19.892 1.00 87.69 92 ILE A O 1
ATOM 702 N N . ASP A 1 93 ? 4.245 -12.268 -18.613 1.00 87.38 93 ASP A N 1
ATOM 703 C CA . ASP A 1 93 ? 2.980 -11.994 -17.932 1.00 87.38 93 ASP A CA 1
ATOM 704 C C . ASP A 1 93 ? 3.232 -11.223 -16.626 1.00 87.38 93 ASP A C 1
ATOM 706 O O . ASP A 1 93 ? 3.611 -11.790 -15.598 1.00 87.38 93 ASP A O 1
ATOM 710 N N . VAL A 1 94 ? 3.030 -9.906 -16.683 1.00 87.00 94 VAL A N 1
ATOM 711 C CA . VAL A 1 94 ? 3.187 -9.003 -15.533 1.00 87.00 94 VAL A CA 1
ATOM 712 C C . VAL A 1 94 ? 1.985 -9.087 -14.579 1.00 87.00 94 VAL A C 1
ATOM 714 O O . VAL A 1 94 ? 2.116 -8.772 -13.396 1.00 87.00 94 VAL A O 1
ATOM 717 N N . SER A 1 95 ? 0.823 -9.560 -15.042 1.00 85.62 95 SER A N 1
ATOM 718 C CA . SER A 1 95 ? -0.395 -9.648 -14.226 1.00 85.62 95 SER A CA 1
ATOM 719 C C . SER A 1 95 ? -0.229 -10.613 -13.055 1.00 85.62 95 SER A C 1
ATOM 721 O O . SER A 1 95 ? -0.668 -10.297 -11.952 1.00 85.62 95 SER A O 1
ATOM 723 N N . ARG A 1 96 ? 0.493 -11.724 -13.242 1.00 84.06 96 ARG A N 1
ATOM 724 C CA . ARG A 1 96 ? 0.796 -12.676 -12.154 1.00 84.06 96 ARG A CA 1
ATOM 725 C C . ARG A 1 96 ? 1.621 -12.065 -11.025 1.00 84.06 96 ARG A C 1
ATOM 727 O O . ARG A 1 96 ? 1.408 -12.370 -9.850 1.00 84.06 96 ARG A O 1
ATOM 734 N N . ILE A 1 97 ? 2.578 -11.210 -11.380 1.00 87.56 97 ILE A N 1
ATOM 735 C CA . ILE A 1 97 ? 3.426 -10.521 -10.402 1.00 87.56 97 ILE A CA 1
ATOM 736 C C . ILE A 1 97 ? 2.560 -9.558 -9.587 1.00 87.56 97 ILE A C 1
ATOM 738 O O . ILE A 1 97 ? 2.614 -9.573 -8.359 1.00 87.56 97 ILE A O 1
ATOM 742 N N . LEU A 1 98 ? 1.710 -8.779 -10.264 1.00 88.19 98 LEU A N 1
ATOM 743 C CA . LEU A 1 98 ? 0.787 -7.850 -9.611 1.00 88.19 98 LEU A CA 1
ATOM 744 C C . LEU A 1 98 ? -0.214 -8.570 -8.702 1.00 88.19 98 LEU A C 1
ATOM 746 O O . LEU A 1 98 ? -0.457 -8.117 -7.589 1.00 88.19 98 LEU A O 1
ATOM 750 N N . GLU A 1 99 ? -0.759 -9.707 -9.132 1.00 89.75 99 GLU A N 1
ATOM 751 C CA . GLU A 1 99 ? -1.666 -10.511 -8.310 1.00 89.75 99 GLU A CA 1
ATOM 752 C C . GLU A 1 99 ? -0.975 -11.020 -7.040 1.00 89.75 99 GLU A C 1
ATOM 754 O O . GLU A 1 99 ? -1.526 -10.916 -5.947 1.00 89.75 99 GLU A O 1
ATOM 759 N N . THR A 1 100 ? 0.267 -11.489 -7.161 1.00 91.56 100 THR A N 1
ATOM 760 C CA . THR A 1 100 ? 1.064 -11.935 -6.010 1.00 91.56 100 THR A CA 1
ATOM 761 C C . THR A 1 100 ? 1.318 -10.790 -5.025 1.00 91.56 100 THR A C 1
ATOM 763 O O . THR A 1 100 ? 1.195 -10.977 -3.813 1.00 91.56 100 THR A O 1
ATOM 766 N N . ILE A 1 101 ? 1.634 -9.593 -5.530 1.00 93.19 101 ILE A N 1
ATOM 767 C CA . ILE A 1 101 ? 1.814 -8.391 -4.703 1.00 93.19 101 ILE A CA 1
ATOM 768 C C . ILE A 1 101 ? 0.504 -8.026 -4.000 1.00 93.19 101 ILE A C 1
ATOM 770 O O . ILE A 1 101 ? 0.511 -7.808 -2.791 1.00 93.19 101 ILE A O 1
ATOM 774 N N . ASN A 1 102 ? -0.621 -8.017 -4.718 1.00 92.94 102 ASN A N 1
ATOM 775 C CA . ASN A 1 102 ? -1.931 -7.721 -4.138 1.00 92.94 102 ASN A CA 1
ATOM 776 C C . ASN A 1 102 ? -2.290 -8.716 -3.031 1.00 92.94 102 ASN A C 1
ATOM 778 O O . ASN A 1 102 ? -2.640 -8.299 -1.935 1.00 92.94 102 ASN A O 1
ATOM 782 N N . GLN A 1 103 ? -2.087 -10.017 -3.251 1.00 95.75 103 GLN A N 1
ATOM 783 C CA . GLN A 1 103 ? -2.316 -11.033 -2.219 1.00 95.75 103 GLN A CA 1
ATOM 784 C C . GLN A 1 103 ? -1.437 -10.824 -0.978 1.00 95.75 103 GLN A C 1
ATOM 786 O O . GLN A 1 103 ? -1.843 -11.141 0.142 1.00 95.75 103 GLN A O 1
ATOM 791 N N . PHE A 1 104 ? -0.211 -10.331 -1.154 1.00 96.38 104 PHE A N 1
ATOM 792 C CA . PHE A 1 104 ? 0.666 -10.001 -0.036 1.00 96.38 104 PHE A CA 1
ATOM 793 C C . PHE A 1 104 ? 0.167 -8.768 0.730 1.00 96.38 104 PHE A C 1
ATOM 795 O O . PHE A 1 104 ? 0.099 -8.806 1.960 1.00 96.38 104 PHE A O 1
ATOM 802 N N . ILE A 1 105 ? -0.247 -7.718 0.014 1.00 96.56 105 ILE A N 1
ATOM 803 C CA . ILE A 1 105 ? -0.865 -6.523 0.602 1.00 96.56 105 ILE A CA 1
ATOM 804 C C . ILE A 1 105 ? -2.139 -6.901 1.363 1.00 96.56 105 ILE A C 1
ATOM 806 O O . ILE A 1 105 ? -2.277 -6.514 2.519 1.00 96.56 105 ILE A O 1
ATOM 810 N N . ASP A 1 106 ? -3.010 -7.731 0.788 1.00 97.19 106 ASP A N 1
ATOM 811 C CA . ASP A 1 106 ? -4.251 -8.184 1.424 1.00 97.19 106 ASP A CA 1
ATOM 812 C C . ASP A 1 106 ? -3.984 -8.911 2.747 1.00 97.19 106 ASP A C 1
ATOM 814 O O . ASP A 1 106 ? -4.678 -8.692 3.742 1.00 97.19 106 ASP A O 1
ATOM 818 N N . LYS A 1 107 ? -2.938 -9.744 2.801 1.00 96.62 107 LYS A N 1
ATOM 819 C CA . LYS A 1 107 ? -2.522 -10.423 4.039 1.00 96.62 107 LYS A CA 1
ATOM 820 C C . LYS A 1 107 ? -2.036 -9.438 5.097 1.00 96.62 107 LYS A C 1
ATOM 822 O O . LYS A 1 107 ? -2.369 -9.602 6.272 1.00 96.62 107 LYS A O 1
ATOM 827 N N . ILE A 1 108 ? -1.272 -8.421 4.701 1.00 97.62 108 ILE A N 1
ATOM 828 C CA . ILE A 1 108 ? -0.832 -7.359 5.614 1.00 97.62 108 ILE A CA 1
ATOM 829 C C . ILE A 1 108 ? -2.043 -6.571 6.119 1.00 97.62 108 ILE A C 1
ATOM 831 O O . ILE A 1 108 ? -2.185 -6.383 7.326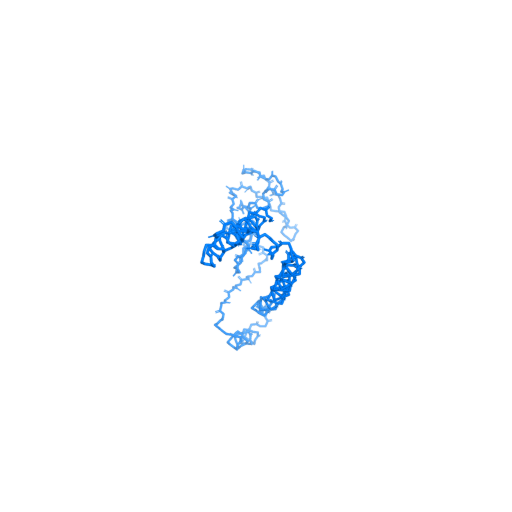 1.00 97.62 108 ILE A O 1
ATOM 835 N N . SER A 1 109 ? -2.945 -6.163 5.226 1.00 96.75 109 SER A N 1
ATOM 836 C CA . SER A 1 109 ? -4.175 -5.457 5.584 1.00 96.75 109 SER A CA 1
ATOM 837 C C . SER A 1 109 ? -5.029 -6.274 6.548 1.00 96.75 109 SER A C 1
ATOM 839 O O . SER A 1 109 ? -5.494 -5.733 7.549 1.00 96.75 109 SER A O 1
ATOM 841 N N . PHE A 1 110 ? -5.175 -7.578 6.311 1.00 97.31 110 PHE A N 1
ATOM 842 C CA . PHE A 1 110 ? -5.873 -8.477 7.224 1.00 97.31 110 PHE A CA 1
ATOM 843 C C . PHE A 1 110 ? -5.209 -8.522 8.606 1.00 97.31 110 PHE A C 1
ATOM 845 O O . PHE A 1 110 ? -5.892 -8.387 9.619 1.00 97.31 110 PHE A O 1
ATOM 852 N N . ALA A 1 111 ? -3.881 -8.658 8.669 1.00 97.56 111 ALA A N 1
ATOM 853 C CA . ALA A 1 111 ? -3.153 -8.674 9.936 1.00 97.56 111 ALA A CA 1
ATOM 854 C C . ALA A 1 111 ? -3.327 -7.358 10.714 1.00 97.56 111 ALA A C 1
ATOM 856 O O . ALA A 1 111 ? -3.597 -7.380 11.915 1.00 97.56 111 ALA A O 1
ATOM 857 N N . VAL A 1 112 ? -3.236 -6.211 10.035 1.00 97.00 112 VAL A N 1
ATOM 858 C CA . VAL A 1 112 ? -3.446 -4.888 10.644 1.00 97.00 112 VAL A CA 1
ATOM 859 C C . VAL A 1 112 ? -4.884 -4.725 11.136 1.00 97.00 112 VAL A C 1
ATOM 861 O O . VAL A 1 112 ? -5.090 -4.306 12.274 1.00 97.00 112 VAL A O 1
ATOM 864 N N . GLN A 1 113 ? -5.884 -5.109 10.338 1.00 96.38 113 GLN A N 1
ATOM 865 C CA . GLN A 1 113 ? -7.291 -5.077 10.751 1.00 96.38 113 GLN A CA 1
ATOM 866 C C . GLN A 1 113 ? -7.552 -5.985 11.956 1.00 96.38 113 GLN A C 1
ATOM 868 O O . GLN A 1 113 ? -8.269 -5.600 12.880 1.00 96.38 113 GLN A O 1
ATOM 873 N N . PHE A 1 114 ? -6.938 -7.167 11.983 1.00 97.50 114 PHE A N 1
ATOM 874 C CA . PHE A 1 114 ? -7.032 -8.085 13.110 1.00 97.50 114 PHE A CA 1
ATOM 875 C C . PHE A 1 114 ? -6.419 -7.488 14.385 1.00 97.50 114 PHE A C 1
ATOM 877 O O . PHE A 1 114 ? -7.048 -7.520 15.443 1.00 97.50 114 PHE A O 1
ATOM 884 N N . MET A 1 115 ? -5.233 -6.878 14.291 1.00 97.44 115 MET A N 1
ATOM 885 C CA . MET A 1 115 ? -4.606 -6.176 15.417 1.00 97.44 115 MET A CA 1
ATOM 886 C C . MET A 1 115 ? -5.445 -4.988 15.899 1.00 97.44 115 MET A C 1
ATOM 888 O O . MET A 1 115 ? -5.570 -4.774 17.107 1.00 97.44 115 MET A O 1
ATOM 892 N N . ALA A 1 116 ? -6.055 -4.237 14.981 1.00 94.75 116 ALA A N 1
ATOM 893 C CA . ALA A 1 116 ? -6.951 -3.137 15.317 1.00 94.75 116 ALA A CA 1
ATOM 894 C C . ALA A 1 116 ? -8.192 -3.640 16.070 1.00 94.75 116 ALA A C 1
ATOM 896 O O . ALA A 1 116 ? -8.510 -3.128 17.143 1.00 94.75 116 ALA A O 1
ATOM 897 N N . LEU A 1 117 ? -8.846 -4.695 15.572 1.00 97.12 117 LEU A N 1
ATOM 898 C CA . LEU A 1 117 ? -9.981 -5.330 16.246 1.00 97.12 117 LEU A CA 1
ATOM 899 C C . LEU A 1 117 ? -9.598 -5.826 17.646 1.00 97.12 117 LEU A C 1
ATOM 901 O O . LEU A 1 117 ? -10.312 -5.570 18.615 1.00 97.12 117 LEU A O 1
ATOM 905 N N . PHE A 1 118 ? -8.453 -6.497 17.767 1.00 97.25 118 PHE A N 1
ATOM 906 C CA . PHE A 1 118 ? -7.944 -6.978 19.048 1.00 97.25 118 PHE A CA 1
ATOM 907 C C . PHE A 1 118 ? -7.681 -5.829 20.033 1.00 97.25 118 PHE A C 1
ATOM 909 O O . PHE A 1 118 ? -8.029 -5.919 21.214 1.00 97.25 118 PHE A O 1
ATOM 916 N N . SER A 1 119 ? -7.128 -4.718 19.546 1.00 95.19 119 SER A N 1
ATOM 917 C CA . SER A 1 119 ? -6.885 -3.512 20.343 1.00 95.19 119 SER A CA 1
ATOM 918 C C . SER A 1 119 ? -8.191 -2.874 20.821 1.00 95.19 119 SER A C 1
ATOM 920 O O . SER A 1 119 ? -8.296 -2.502 21.989 1.00 95.19 119 SER A O 1
ATOM 922 N N . ILE A 1 120 ? -9.217 -2.820 19.964 1.00 93.94 120 ILE A N 1
ATOM 923 C CA . ILE A 1 120 ? -10.559 -2.343 20.332 1.00 93.94 120 ILE A CA 1
ATOM 924 C C . ILE A 1 120 ? -11.159 -3.225 21.431 1.00 93.94 120 ILE A C 1
ATOM 926 O O . ILE A 1 120 ? -11.617 -2.706 22.447 1.00 93.94 120 ILE A O 1
ATOM 930 N N . ILE A 1 121 ? -11.122 -4.553 21.270 1.00 97.25 121 ILE A N 1
ATOM 931 C CA . ILE A 1 121 ? -11.628 -5.498 22.278 1.00 97.25 121 ILE A CA 1
ATOM 932 C C . ILE A 1 121 ? -10.903 -5.296 23.611 1.00 97.25 121 ILE A C 1
ATOM 934 O O . ILE A 1 121 ? -11.541 -5.199 24.659 1.00 97.25 121 ILE A O 1
ATOM 938 N N . THR A 1 122 ? -9.578 -5.172 23.571 1.00 96.56 122 THR A N 1
ATOM 939 C CA . THR A 1 122 ? -8.762 -4.924 24.764 1.00 96.56 122 THR A CA 1
ATOM 940 C C . THR A 1 122 ? -9.157 -3.609 25.437 1.00 96.56 122 THR A C 1
ATOM 942 O O . THR A 1 122 ? -9.390 -3.582 26.645 1.00 96.56 122 THR A O 1
ATOM 945 N N . GLY A 1 123 ? -9.328 -2.533 24.664 1.00 93.12 123 GLY A N 1
ATOM 946 C CA . GLY A 1 123 ? -9.802 -1.242 25.164 1.00 93.12 123 GLY A CA 1
ATOM 947 C C . GLY A 1 123 ? -11.181 -1.322 25.827 1.00 93.12 123 GLY A C 1
ATOM 948 O O . GLY A 1 123 ? -11.377 -0.764 26.907 1.00 93.12 123 GLY A O 1
ATOM 949 N N . LEU A 1 124 ? -12.121 -2.073 25.242 1.00 92.88 124 LEU A N 1
ATOM 950 C CA . LEU A 1 124 ? -13.448 -2.299 25.826 1.00 92.88 124 LEU A CA 1
ATOM 951 C C . LEU A 1 124 ? -13.376 -3.074 27.148 1.00 92.88 124 LEU A C 1
ATOM 953 O O . LEU A 1 124 ? -14.068 -2.715 28.102 1.00 92.88 124 LEU A O 1
ATOM 957 N N . ILE A 1 125 ? -12.524 -4.100 27.235 1.00 96.31 125 ILE A N 1
ATOM 958 C CA . ILE A 1 125 ? -12.314 -4.872 28.470 1.00 96.31 125 ILE A CA 1
ATOM 959 C C . ILE A 1 125 ? -11.729 -3.978 29.571 1.00 96.31 125 ILE A C 1
ATOM 961 O O . ILE A 1 125 ? -12.196 -4.014 30.714 1.00 96.31 125 ILE A O 1
ATOM 965 N N . VAL A 1 126 ? -10.741 -3.144 29.236 1.00 94.12 126 VAL A N 1
ATOM 966 C CA . VAL A 1 126 ? -10.136 -2.185 30.173 1.00 94.12 126 VAL A CA 1
ATOM 967 C C . VAL A 1 126 ? -11.173 -1.167 30.658 1.00 94.12 126 VAL A C 1
ATOM 969 O O . VAL A 1 126 ? -11.291 -0.939 31.865 1.00 94.12 126 VAL A O 1
ATOM 972 N N . LEU A 1 127 ? -11.986 -0.611 29.753 1.00 90.44 127 LEU A N 1
ATOM 973 C CA . LEU A 1 127 ? -13.068 0.315 30.099 1.00 90.44 127 LEU A CA 1
ATOM 974 C C . LEU A 1 127 ? -14.095 -0.344 31.034 1.00 90.44 127 LEU A C 1
ATOM 976 O O . LEU A 1 127 ? -14.435 0.221 32.075 1.00 90.44 127 LEU A O 1
ATOM 980 N N . ALA A 1 128 ? -14.553 -1.556 30.705 1.00 90.69 128 ALA A N 1
ATOM 981 C CA . ALA A 1 128 ? -15.501 -2.306 31.527 1.00 90.69 128 ALA A CA 1
ATOM 982 C C . ALA A 1 128 ? -14.942 -2.588 32.932 1.00 90.69 128 ALA A C 1
ATOM 984 O O . ALA A 1 128 ? -15.651 -2.422 33.926 1.00 90.69 128 ALA A O 1
ATOM 985 N N . SER A 1 129 ? -13.658 -2.941 33.026 1.00 92.75 129 SER A N 1
ATOM 986 C CA . SER A 1 129 ? -12.970 -3.204 34.298 1.00 92.75 129 SER A CA 1
ATOM 987 C C . SER A 1 129 ? -12.861 -1.944 35.166 1.00 92.75 129 SER A C 1
ATOM 989 O O . SER A 1 129 ? -13.089 -1.985 36.380 1.00 92.75 129 SER A O 1
ATOM 991 N N . SER A 1 130 ? -12.586 -0.795 34.544 1.00 90.25 130 SER A N 1
ATOM 992 C CA . SER A 1 130 ? -12.559 0.511 35.214 1.00 90.25 130 SER A CA 1
ATOM 993 C C . SER A 1 130 ? -13.940 0.908 35.765 1.00 90.25 130 SER A C 1
ATOM 995 O O . SER A 1 130 ? -14.083 1.293 36.933 1.00 90.25 130 SER A O 1
ATOM 997 N N . VAL A 1 131 ? -15.004 0.722 34.974 1.00 88.00 131 VAL A N 1
ATOM 998 C CA . VAL A 1 131 ? -16.387 0.978 35.418 1.00 88.00 131 VAL A CA 1
ATOM 999 C C . VAL A 1 131 ? -16.801 0.022 36.541 1.00 88.00 131 VAL A C 1
ATOM 1001 O O . VAL A 1 131 ? -17.394 0.457 37.530 1.00 88.00 131 VAL A O 1
ATOM 1004 N N . ALA A 1 132 ? -16.451 -1.263 36.443 1.00 89.25 132 ALA A N 1
ATOM 1005 C CA . ALA A 1 132 ? -16.741 -2.246 37.486 1.00 89.25 132 ALA A CA 1
ATOM 1006 C C . ALA A 1 132 ? -16.095 -1.864 38.829 1.00 89.25 132 ALA A C 1
ATOM 1008 O O . ALA A 1 132 ? -16.742 -1.960 39.874 1.00 89.25 132 ALA A O 1
ATOM 1009 N N . THR A 1 133 ? -14.864 -1.349 38.794 1.00 90.62 133 THR A N 1
ATOM 1010 C CA . THR A 1 133 ? -14.127 -0.904 39.986 1.00 90.62 133 THR A CA 1
ATOM 1011 C C . THR A 1 133 ? -14.769 0.331 40.635 1.00 90.62 133 THR A C 1
ATOM 1013 O O . THR A 1 133 ? -14.869 0.415 41.858 1.00 90.62 133 THR A O 1
ATOM 1016 N N . SER A 1 134 ? -15.297 1.267 39.838 1.00 86.75 134 SER A N 1
ATOM 1017 C CA . SER A 1 134 ? -15.958 2.490 40.338 1.00 86.75 134 SER A CA 1
ATOM 1018 C C . SER A 1 134 ? -17.421 2.298 40.775 1.00 86.75 134 SER A C 1
ATOM 1020 O O . SER A 1 134 ? -18.032 3.212 41.339 1.00 86.75 134 SER A O 1
ATOM 1022 N N . ARG A 1 135 ? -17.998 1.101 40.589 1.00 87.56 135 ARG A N 1
ATOM 1023 C CA . ARG A 1 135 ? -19.411 0.803 40.883 1.00 87.56 135 ARG A CA 1
ATOM 1024 C C . ARG A 1 135 ? -19.815 1.136 42.320 1.00 87.56 135 ARG A C 1
ATOM 1026 O O . ARG A 1 135 ? -20.884 1.701 42.539 1.00 87.56 135 ARG A O 1
ATOM 1033 N N . PHE A 1 136 ? -18.994 0.773 43.305 1.00 86.94 136 PHE A N 1
ATOM 1034 C CA . PHE A 1 136 ? -19.338 0.967 44.719 1.00 86.94 136 PHE A CA 1
ATOM 1035 C C . PHE A 1 136 ? -19.446 2.453 45.087 1.00 86.94 136 PHE A C 1
ATOM 1037 O O . PHE A 1 136 ? -20.356 2.844 45.819 1.00 86.94 136 PHE A O 1
ATOM 1044 N N . GLN A 1 137 ? -18.570 3.284 44.518 1.00 86.06 137 GLN A N 1
ATOM 1045 C CA . GLN A 1 137 ? -18.589 4.732 44.702 1.00 86.06 137 GLN A CA 1
ATOM 1046 C C . GLN A 1 137 ? -19.868 5.345 44.112 1.00 86.06 137 GLN A C 1
ATOM 1048 O O . GLN A 1 137 ? -20.604 6.037 44.816 1.00 86.06 137 GLN A O 1
ATOM 1053 N N . ARG A 1 138 ? -20.217 4.974 42.872 1.00 88.25 138 ARG A N 1
ATOM 1054 C CA . ARG A 1 138 ? -21.434 5.462 42.195 1.00 88.25 138 ARG A CA 1
ATOM 1055 C C . ARG A 1 138 ? -22.729 5.035 42.886 1.00 88.25 138 ARG A C 1
ATOM 1057 O O . ARG A 1 138 ? -23.718 5.771 42.875 1.00 88.25 138 ARG A O 1
ATOM 1064 N N . ILE A 1 139 ? -22.742 3.860 43.523 1.00 88.19 139 ILE A N 1
ATOM 1065 C CA . ILE A 1 139 ? -23.882 3.415 44.339 1.00 88.19 139 ILE A CA 1
ATOM 1066 C C . ILE A 1 139 ? -24.046 4.306 45.571 1.00 88.19 139 ILE A C 1
ATOM 1068 O O . ILE A 1 139 ? -25.168 4.722 45.855 1.00 88.19 139 ILE A O 1
ATOM 1072 N N . LYS A 1 140 ? -22.960 4.634 46.284 1.00 90.94 140 LYS A N 1
ATOM 1073 C CA . LYS A 1 140 ? -23.021 5.537 47.445 1.00 90.94 140 LYS A CA 1
ATOM 1074 C C . LYS A 1 140 ? -23.553 6.919 47.063 1.00 90.94 140 LYS A C 1
ATOM 1076 O O . LYS A 1 140 ? -24.444 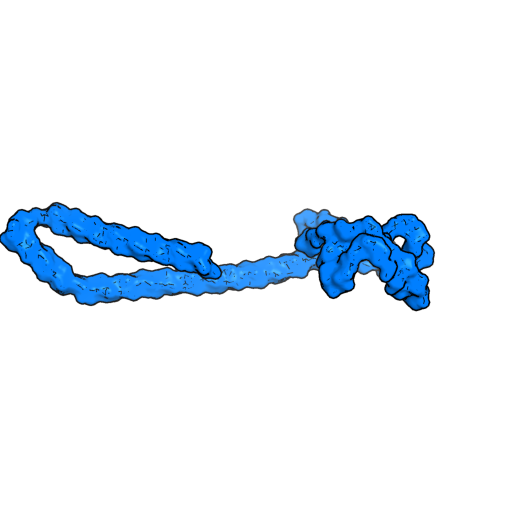7.427 47.737 1.00 90.94 140 LYS A O 1
ATOM 1081 N N . GLU A 1 141 ? -23.068 7.484 45.961 1.00 89.94 141 GLU A N 1
ATOM 1082 C CA . GLU A 1 141 ? -23.549 8.765 45.422 1.00 89.94 141 GLU A CA 1
ATOM 1083 C C . GLU A 1 141 ? -25.038 8.705 45.064 1.00 89.94 141 GLU A C 1
ATOM 1085 O O . GLU A 1 141 ? -25.813 9.576 45.455 1.00 89.94 141 GLU A O 1
ATOM 1090 N N . SER A 1 142 ? -25.470 7.624 44.406 1.00 91.00 142 SER A N 1
ATOM 1091 C CA . SER A 1 142 ? -26.880 7.413 44.062 1.00 91.00 142 SER A CA 1
ATOM 1092 C C . SER A 1 142 ? -27.778 7.307 45.301 1.00 91.00 142 SER A C 1
ATOM 1094 O O . SER A 1 142 ? -28.904 7.804 45.285 1.00 91.00 142 SER A O 1
ATOM 1096 N N . VAL A 1 143 ? -27.303 6.671 46.381 1.00 91.88 143 VAL A N 1
ATOM 1097 C CA . VAL A 1 143 ? -28.032 6.581 47.658 1.00 91.88 143 VAL A CA 1
ATOM 1098 C C . VAL A 1 143 ? -28.128 7.951 48.324 1.00 91.88 143 VAL A C 1
ATOM 1100 O O . VAL A 1 143 ? -29.220 8.331 48.733 1.00 91.88 143 VAL A O 1
ATOM 1103 N N . LEU A 1 144 ? -27.036 8.721 48.375 1.00 93.00 144 LEU A N 1
ATOM 1104 C CA . LEU A 1 144 ? -27.041 10.084 48.921 1.00 93.00 144 LEU A CA 1
ATOM 1105 C C . LEU A 1 144 ? -28.025 10.995 48.174 1.00 93.00 144 LEU A C 1
ATOM 1107 O O . LEU A 1 144 ? -28.849 11.646 48.814 1.00 93.00 144 LEU A O 1
ATOM 1111 N N . LEU A 1 145 ? -28.002 10.976 46.835 1.00 92.31 145 LEU A N 1
ATOM 1112 C CA . LEU A 1 145 ? -28.947 11.721 45.994 1.00 92.31 145 LEU A CA 1
ATOM 1113 C C . LEU A 1 145 ? -30.401 11.320 46.278 1.00 92.31 145 LEU A C 1
ATOM 1115 O O . LEU A 1 145 ? -31.293 12.165 46.325 1.00 92.31 145 LEU A O 1
ATOM 1119 N N . ARG A 1 146 ? -30.651 10.029 46.508 1.00 92.06 146 ARG A N 1
ATOM 1120 C CA . ARG A 1 146 ? -31.989 9.523 46.823 1.00 92.06 146 ARG A CA 1
ATOM 1121 C C . ARG A 1 146 ? -32.463 9.943 48.218 1.00 92.06 146 ARG A C 1
ATOM 1123 O O . ARG A 1 146 ? -33.650 10.207 48.382 1.00 92.06 146 ARG A O 1
ATOM 1130 N N . THR A 1 147 ? -31.558 10.062 49.191 1.00 92.69 147 THR A N 1
ATOM 1131 C CA . THR A 1 147 ? -31.868 10.560 50.543 1.00 92.69 147 THR A CA 1
ATOM 1132 C C . THR A 1 147 ? -32.274 12.035 50.536 1.00 92.69 147 THR A C 1
ATOM 1134 O O . THR A 1 147 ? -33.173 12.416 51.278 1.00 92.69 147 THR A O 1
ATOM 1137 N N . ILE A 1 148 ? -31.683 12.857 49.662 1.00 92.62 148 ILE A N 1
ATOM 1138 C CA . ILE A 1 148 ? -32.061 14.274 49.496 1.00 92.62 148 ILE A CA 1
ATOM 1139 C C . ILE A 1 148 ? -33.257 14.486 48.545 1.00 92.62 148 ILE A C 1
ATOM 1141 O O . ILE A 1 148 ? -33.560 15.618 48.178 1.00 92.62 148 ILE A O 1
ATOM 1145 N N . GLY A 1 149 ? -33.952 13.412 48.151 1.00 93.12 149 GLY A N 1
ATOM 1146 C CA . GLY A 1 149 ? -35.216 13.477 47.410 1.00 93.12 149 GLY A CA 1
ATOM 1147 C C . GLY A 1 149 ? -35.119 13.289 45.892 1.00 93.12 149 GLY A C 1
ATOM 1148 O O . GLY A 1 149 ? -36.127 13.452 45.204 1.00 93.12 149 GLY A O 1
ATOM 1149 N N . ALA A 1 150 ? -33.958 12.922 45.337 1.00 93.44 150 ALA A N 1
ATOM 1150 C CA . ALA A 1 150 ? -33.849 12.662 43.902 1.00 93.44 150 ALA A CA 1
ATOM 1151 C C . ALA A 1 150 ? -34.650 11.415 43.485 1.00 93.44 150 ALA A C 1
ATOM 1153 O O . ALA A 1 150 ? -34.534 10.329 44.063 1.00 93.44 150 ALA A O 1
ATOM 1154 N N . SER A 1 151 ? -35.440 11.552 42.421 1.00 93.44 151 SER A N 1
ATOM 1155 C CA . SER A 1 151 ? -36.199 10.449 41.829 1.00 93.44 151 SER A CA 1
ATOM 1156 C C . SER A 1 151 ? -35.297 9.483 41.046 1.00 93.44 151 SER A C 1
ATOM 1158 O O . SER A 1 151 ? -34.255 9.857 40.507 1.00 93.44 151 SER A O 1
ATOM 1160 N N . LYS A 1 152 ? -35.736 8.224 40.885 1.00 91.25 152 LYS A N 1
ATOM 1161 C CA . LYS A 1 152 ? -35.024 7.210 40.077 1.00 91.25 152 LYS A CA 1
ATOM 1162 C C . LYS A 1 152 ? -34.745 7.693 38.644 1.00 91.25 152 LYS A C 1
ATOM 1164 O O . LYS A 1 152 ? -33.685 7.400 38.100 1.00 91.25 152 LYS A O 1
ATOM 1169 N N . LYS A 1 153 ? -35.686 8.437 38.046 1.00 93.44 153 LYS A N 1
ATOM 1170 C CA . LYS A 1 153 ? -35.553 8.982 36.687 1.00 93.44 153 LYS A CA 1
ATOM 1171 C C . LYS A 1 153 ? -34.445 10.036 36.611 1.00 93.44 153 LYS A C 1
ATOM 1173 O O . LYS A 1 153 ? -33.646 9.982 35.685 1.00 93.44 153 LYS A O 1
ATOM 1178 N N . GLN A 1 154 ? -34.357 10.926 37.604 1.00 92.25 154 GLN A N 1
ATOM 1179 C CA . GLN A 1 154 ? -33.286 11.928 37.684 1.00 92.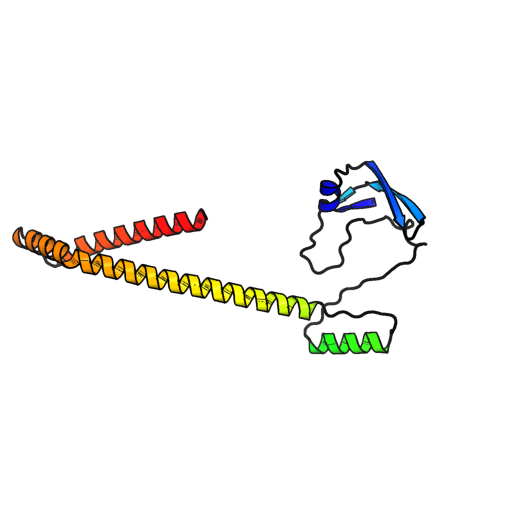25 154 GLN A CA 1
ATOM 1180 C C . GLN A 1 154 ? -31.909 11.273 37.826 1.00 92.25 154 GLN A C 1
ATOM 1182 O O . GLN A 1 154 ? -30.990 11.651 37.110 1.00 92.25 154 GLN A O 1
ATOM 1187 N N . ILE A 1 155 ? -31.774 10.245 38.672 1.00 92.56 155 ILE A N 1
ATOM 1188 C CA . ILE A 1 155 ? -30.497 9.534 38.861 1.00 92.56 155 ILE A CA 1
ATOM 1189 C C . ILE A 1 155 ? -30.032 8.872 37.552 1.00 92.56 155 ILE A C 1
ATOM 1191 O O . ILE A 1 155 ? -28.878 9.028 37.163 1.00 92.56 155 ILE A O 1
ATOM 1195 N N . ILE A 1 156 ? -30.928 8.178 36.838 1.00 92.31 156 ILE A N 1
ATOM 1196 C CA . ILE A 1 156 ? -30.596 7.556 35.542 1.00 92.31 156 ILE A CA 1
ATOM 1197 C C . ILE A 1 156 ? -30.209 8.618 34.508 1.00 92.31 156 ILE A C 1
ATOM 1199 O O . ILE A 1 156 ? -29.271 8.404 33.743 1.00 92.31 156 ILE A O 1
ATOM 1203 N N . GLN A 1 157 ? -30.903 9.759 34.483 1.00 94.75 157 GLN A N 1
ATOM 1204 C CA . GLN A 1 157 ? -30.618 10.838 33.540 1.00 94.75 157 GLN A CA 1
ATOM 1205 C C . GLN A 1 157 ? -29.243 11.469 33.793 1.00 94.75 157 GLN A C 1
ATOM 1207 O O . GLN A 1 157 ? -28.481 11.622 32.843 1.00 94.75 157 GLN A O 1
ATOM 1212 N N . ILE A 1 158 ? -28.900 11.761 35.053 1.00 92.38 158 ILE A N 1
ATOM 1213 C CA . ILE A 1 158 ? -27.575 12.278 35.438 1.00 92.38 158 ILE A CA 1
ATOM 1214 C C . ILE A 1 158 ? -26.482 11.308 34.985 1.00 92.38 158 ILE A C 1
ATOM 1216 O O . ILE A 1 158 ? -25.561 11.700 34.273 1.00 92.38 158 ILE A O 1
ATOM 1220 N N . LEU A 1 159 ? -26.633 10.027 35.326 1.00 90.56 159 LEU A N 1
ATOM 1221 C CA . LEU A 1 159 ? -25.638 9.007 35.011 1.00 90.56 159 LEU A CA 1
ATOM 1222 C C . LEU A 1 159 ? -25.483 8.794 33.495 1.00 90.56 159 LEU A C 1
ATOM 1224 O O . LEU A 1 159 ? -24.376 8.614 32.998 1.00 90.56 159 LEU A O 1
ATOM 1228 N N . SER A 1 160 ? -26.591 8.849 32.750 1.00 92.38 160 SER A N 1
ATOM 1229 C CA . SER A 1 160 ? -26.575 8.724 31.288 1.00 92.38 160 SER A CA 1
ATOM 1230 C C . SER A 1 160 ? -25.846 9.894 30.631 1.00 92.38 160 SER A C 1
ATOM 1232 O O . SER A 1 160 ? -25.041 9.671 29.734 1.00 92.38 160 SER A O 1
ATOM 1234 N N . VAL A 1 161 ? -26.096 11.128 31.087 1.00 95.12 161 VAL A N 1
ATOM 1235 C CA . VAL A 1 161 ? -25.410 12.326 30.575 1.00 95.12 161 VAL A CA 1
ATOM 1236 C C . VAL A 1 161 ? -23.916 12.266 30.881 1.00 95.12 161 VAL A C 1
ATOM 1238 O O . VAL A 1 161 ? -23.108 12.559 30.004 1.00 95.12 161 VAL A O 1
ATOM 1241 N N . GLU A 1 162 ? -23.536 11.838 32.084 1.00 91.38 162 GLU A N 1
ATOM 1242 C CA . GLU A 1 162 ? -22.131 11.728 32.479 1.00 91.38 162 GLU A CA 1
ATOM 1243 C C . GLU A 1 162 ? -21.364 10.714 31.614 1.00 91.38 162 GLU A C 1
ATOM 1245 O O . GLU A 1 162 ? -20.319 11.041 31.050 1.00 91.38 162 GLU A O 1
ATOM 1250 N N . TYR A 1 163 ? -21.901 9.501 31.441 1.00 90.12 163 TYR A N 1
ATOM 1251 C CA . TYR A 1 163 ? -21.264 8.487 30.596 1.00 90.12 163 TYR A CA 1
ATOM 1252 C C . TYR A 1 163 ? -21.276 8.856 29.114 1.00 90.12 163 TYR A C 1
ATOM 1254 O O . TYR A 1 163 ? -20.304 8.570 28.415 1.00 90.12 163 TYR A O 1
ATOM 1262 N N . LEU A 1 164 ? -22.333 9.515 28.634 1.00 94.25 164 LEU A N 1
ATOM 1263 C CA . LEU A 1 164 ? -22.377 10.031 27.269 1.00 94.25 164 LEU A CA 1
ATOM 1264 C C . LEU A 1 164 ? -21.262 11.059 27.049 1.00 94.25 164 LEU A C 1
ATOM 1266 O O . LEU A 1 164 ? -20.550 10.984 26.052 1.00 94.25 164 LEU A O 1
ATOM 1270 N N . PHE A 1 165 ? -21.068 11.980 27.995 1.00 94.94 165 PHE A N 1
ATOM 1271 C CA . PHE A 1 165 ? -20.029 13.001 27.910 1.00 94.94 165 PHE A CA 1
ATOM 1272 C C . PHE A 1 165 ? -18.618 12.397 27.947 1.00 94.94 165 PHE A C 1
ATOM 1274 O O . PHE A 1 165 ? -17.780 12.749 27.118 1.00 94.94 165 PHE A O 1
ATOM 1281 N N . LEU A 1 166 ? -18.367 11.428 28.836 1.00 91.12 166 LEU A N 1
ATOM 1282 C CA . LEU A 1 166 ? -17.103 10.680 28.881 1.00 91.12 166 LEU A CA 1
ATOM 1283 C C . LEU A 1 166 ? -16.841 9.901 27.585 1.00 91.12 166 LEU A C 1
ATOM 1285 O O . LEU A 1 166 ? -15.707 9.870 27.105 1.00 91.12 166 LEU A O 1
ATOM 1289 N N . GLY A 1 167 ? -17.880 9.295 27.007 1.00 91.75 167 GLY A N 1
ATOM 1290 C CA . GLY A 1 167 ? -17.804 8.594 25.727 1.00 91.75 167 GLY A CA 1
ATOM 1291 C C . GLY A 1 167 ? -17.477 9.534 24.568 1.00 91.75 167 GLY A C 1
ATOM 1292 O O . GLY A 1 167 ? -16.572 9.242 23.791 1.00 91.75 167 GLY A O 1
ATOM 1293 N N . ILE A 1 168 ? -18.151 10.686 24.487 1.00 95.56 168 ILE A N 1
ATOM 1294 C CA . ILE A 1 168 ? -17.887 11.715 23.470 1.00 95.56 168 ILE A CA 1
ATOM 1295 C C . ILE A 1 168 ? -16.458 12.244 23.596 1.00 95.56 168 ILE A C 1
ATOM 1297 O O . ILE A 1 168 ? -15.753 12.305 22.594 1.00 95.56 168 ILE A O 1
ATOM 1301 N N . LEU A 1 169 ? -16.009 12.584 24.808 1.00 94.81 169 LEU A N 1
ATOM 1302 C CA . LEU A 1 169 ? -14.639 13.051 25.033 1.00 94.81 169 LEU A CA 1
ATOM 1303 C C . LEU A 1 169 ? -13.615 12.003 24.602 1.00 94.81 169 LEU A C 1
ATOM 1305 O O . LEU A 1 169 ? -12.687 12.324 23.870 1.00 94.81 169 LEU A O 1
ATOM 1309 N N . SER A 1 170 ? -13.824 10.746 24.991 1.00 91.12 170 SER A N 1
ATOM 1310 C CA . SER A 1 170 ? -12.929 9.644 24.632 1.00 91.12 170 SER A CA 1
ATOM 1311 C C . SER A 1 170 ? -12.887 9.413 23.116 1.00 91.12 170 SER A C 1
ATOM 1313 O O . SER A 1 170 ? -11.808 9.236 22.554 1.00 91.12 170 SER A O 1
ATOM 1315 N N . ALA A 1 171 ? -14.039 9.464 22.437 1.00 92.06 171 ALA A N 1
ATOM 1316 C CA . ALA A 1 171 ? -14.132 9.343 20.983 1.00 92.06 171 ALA A CA 1
ATOM 1317 C C . ALA A 1 171 ? -13.452 10.516 20.261 1.00 92.06 171 ALA A C 1
ATOM 1319 O O . ALA A 1 171 ? -12.717 10.295 19.304 1.00 92.06 171 ALA A O 1
ATOM 1320 N N . LEU A 1 172 ? -13.647 11.750 20.737 1.00 95.44 172 LEU A N 1
ATOM 1321 C CA . LEU A 1 172 ? -12.981 12.936 20.195 1.00 95.44 172 LEU A CA 1
ATOM 1322 C C . LEU A 1 172 ? -11.464 12.856 20.368 1.00 95.44 172 LEU A C 1
ATOM 1324 O O . LEU A 1 172 ? -10.736 13.085 19.408 1.00 95.44 172 LEU A O 1
ATOM 1328 N N . THR A 1 173 ? -10.976 12.492 21.557 1.00 92.38 173 THR A N 1
ATOM 1329 C CA . THR A 1 173 ? -9.539 12.305 21.788 1.00 92.38 173 THR A CA 1
ATOM 1330 C C . THR A 1 173 ? -8.980 11.200 20.893 1.00 92.38 173 THR A C 1
ATOM 1332 O O . THR A 1 173 ? -7.937 11.396 20.277 1.00 92.38 173 THR A O 1
ATOM 1335 N N . GLY A 1 174 ? -9.690 10.076 20.750 1.00 91.00 174 GLY A N 1
ATOM 1336 C CA . GLY A 1 174 ? -9.306 8.999 19.835 1.00 91.00 174 GLY A CA 1
ATOM 1337 C C . GLY A 1 174 ? -9.248 9.442 18.370 1.00 91.00 174 GLY A C 1
ATOM 1338 O O . GLY A 1 174 ? -8.279 9.134 17.683 1.00 91.00 174 GLY A O 1
ATOM 1339 N N . LEU A 1 175 ? -10.235 10.213 17.900 1.00 93.62 175 LEU A N 1
ATOM 1340 C CA . LEU A 1 175 ? -10.253 10.772 16.543 1.00 93.62 175 LEU A CA 1
ATOM 1341 C C . LEU A 1 175 ? -9.090 11.738 16.307 1.00 93.62 175 LEU A C 1
ATOM 1343 O O . LEU A 1 175 ? -8.424 11.643 15.283 1.00 93.62 175 LEU A O 1
ATOM 1347 N N . ILE A 1 176 ? -8.814 12.636 17.256 1.00 95.25 176 ILE A N 1
ATOM 1348 C CA . ILE A 1 176 ? -7.692 13.581 17.158 1.00 95.25 176 ILE A CA 1
ATOM 1349 C C . ILE A 1 176 ? -6.364 12.824 17.069 1.00 95.25 176 ILE A C 1
ATOM 1351 O O . ILE A 1 176 ? -5.545 13.128 16.206 1.00 95.25 176 ILE A O 1
ATOM 1355 N N . LEU A 1 177 ? -6.168 11.812 17.919 1.00 91.56 177 LEU A N 1
ATOM 1356 C CA . LEU A 1 177 ? -4.969 10.973 17.885 1.00 91.56 177 LEU A CA 1
ATOM 1357 C C . LEU A 1 177 ? -4.856 10.176 16.579 1.00 91.56 177 LEU A C 1
ATOM 1359 O O . LEU A 1 177 ? -3.753 10.004 16.081 1.00 91.56 177 LEU A O 1
ATOM 1363 N N . SER A 1 178 ? -5.976 9.725 16.010 1.00 89.75 178 SER A N 1
ATOM 1364 C CA . SER A 1 178 ? -5.996 8.989 14.741 1.00 89.75 178 SER A CA 1
ATOM 1365 C C . SER A 1 178 ? -5.702 9.856 13.519 1.00 89.75 178 SER A C 1
ATOM 1367 O O . SER A 1 178 ? -5.228 9.321 12.526 1.00 89.75 178 SER A O 1
ATOM 1369 N N . VAL A 1 179 ? -6.049 11.145 13.541 1.00 89.62 179 VAL A N 1
ATOM 1370 C CA . VAL A 1 179 ? -5.783 12.073 12.426 1.00 89.62 179 VAL A CA 1
ATOM 1371 C C . VAL A 1 179 ? -4.374 12.668 12.525 1.00 89.62 179 VAL A C 1
ATOM 1373 O O . VAL A 1 179 ? -3.806 13.066 11.513 1.00 89.62 179 VAL A O 1
ATOM 1376 N N . GLY A 1 180 ? -3.819 12.758 13.739 1.00 72.12 180 GLY A N 1
ATOM 1377 C CA . GLY A 1 180 ? -2.478 13.292 13.990 1.00 72.12 180 GLY A CA 1
ATOM 1378 C C . GLY A 1 180 ? -1.329 12.278 13.908 1.00 72.12 180 GLY A C 1
ATOM 1379 O O . GLY A 1 180 ? -0.180 12.703 14.021 1.00 72.12 180 GLY A O 1
ATOM 1380 N N . ALA A 1 181 ? -1.622 10.983 13.759 1.00 55.28 181 ALA A N 1
ATOM 1381 C CA . ALA A 1 181 ? -0.651 9.895 13.590 1.00 55.28 181 ALA A CA 1
ATOM 1382 C C . ALA A 1 181 ? -0.566 9.463 12.122 1.00 55.28 181 ALA A C 1
ATOM 1384 O O . ALA A 1 181 ? 0.557 9.120 11.690 1.00 55.28 181 ALA A O 1
#

Radius of gyration: 33.44 Å; chains: 1; bounding box: 67×44×87 Å

Sequence (181 aa):
VSAAKEISEDLNLAIGDSLTFDVQGVPVEAIVGSIREVDFQRVQPNFFMLFPTGVLEPAPQIYVTVSRAPNQEISASVQQAVVQKYPNVSAIDVSRILETINQFIDKISFAVQFMALFSIITGLIVLASSVATSRFQRIKESVLLRTIGASKKQIIQILSVEYLFLGILSALTGLILSVGA